Protein AF-A0A553IDG9-F1 (afdb_monomer_lite)

Sequence (175 aa):
MDAVSAYSFASCGWNALQAAALTIGPQAVIGLLTLHGTEAPQAAAVSDLESYLARSLGFSLLALGLVTVVLTGSVPVGSVADVTRDAPSPYAAPVLILTTLFHGVSAFHGWARYTATDRSGYFLEFLGSAVLAAFGTWCVLFGGEKSRISRRTGADKRTSGFPFKNAEADRRKGR

Organism: NCBI:txid2512241

Structure (mmCIF, N/CA/C/O backbone):
data_AF-A0A553IDG9-F1
#
_entry.id   AF-A0A553IDG9-F1
#
loop_
_atom_site.group_PDB
_atom_site.id
_atom_site.type_symbol
_atom_site.label_atom_id
_atom_site.label_alt_id
_atom_site.label_comp_id
_atom_site.label_asym_id
_atom_site.label_entity_id
_atom_site.label_seq_id
_atom_site.pdbx_PDB_ins_code
_atom_site.Cartn_x
_atom_site.Cartn_y
_atom_site.Cartn_z
_atom_site.occupancy
_atom_site.B_iso_or_equiv
_atom_site.auth_seq_id
_atom_site.auth_comp_id
_atom_site.auth_asym_id
_atom_site.auth_atom_id
_atom_site.pdbx_PDB_model_num
ATOM 1 N N . MET A 1 1 ? 0.128 -4.745 -19.674 1.00 63.16 1 MET A N 1
ATOM 2 C CA . MET A 1 1 ? 0.671 -3.865 -18.621 1.00 63.16 1 MET A CA 1
ATOM 3 C C . MET A 1 1 ? 2.049 -4.377 -18.267 1.00 63.16 1 MET A C 1
ATOM 5 O O . MET A 1 1 ? 2.218 -5.591 -18.222 1.00 63.16 1 MET A O 1
ATOM 9 N N . ASP A 1 2 ? 3.029 -3.493 -18.100 1.00 84.31 2 ASP A N 1
ATOM 10 C CA . ASP A 1 2 ? 4.307 -3.893 -17.510 1.00 84.31 2 ASP A CA 1
ATOM 11 C C . ASP A 1 2 ? 4.136 -4.148 -15.999 1.00 84.31 2 ASP A C 1
ATOM 13 O O . ASP A 1 2 ? 3.083 -3.868 -15.417 1.00 84.31 2 ASP A O 1
ATOM 17 N N . ALA A 1 3 ? 5.151 -4.738 -15.365 1.00 88.81 3 ALA A N 1
ATOM 18 C CA . ALA A 1 3 ? 5.088 -5.085 -13.945 1.00 88.81 3 ALA A CA 1
ATOM 19 C C . ALA A 1 3 ? 4.867 -3.849 -13.056 1.00 88.81 3 ALA A C 1
ATOM 21 O O . ALA A 1 3 ? 4.131 -3.920 -12.077 1.00 88.81 3 ALA A O 1
ATOM 22 N N . VAL A 1 4 ? 5.459 -2.711 -13.431 1.00 88.88 4 VAL A N 1
ATOM 23 C CA . VAL A 1 4 ? 5.337 -1.435 -12.713 1.00 88.88 4 VAL A CA 1
ATOM 24 C C . VAL A 1 4 ? 3.899 -0.923 -12.743 1.00 88.88 4 VAL A C 1
ATOM 26 O O . VAL A 1 4 ? 3.360 -0.544 -11.705 1.00 88.88 4 VAL A O 1
ATOM 29 N N . SER A 1 5 ? 3.244 -0.964 -13.901 1.00 90.31 5 SER A N 1
ATOM 30 C CA . SER A 1 5 ? 1.847 -0.569 -14.048 1.00 90.31 5 SER A CA 1
ATOM 31 C C . SER A 1 5 ? 0.915 -1.509 -13.284 1.00 90.31 5 SER A C 1
ATOM 33 O O . SER A 1 5 ? 0.047 -1.043 -12.546 1.00 90.31 5 SER A O 1
ATOM 35 N N . ALA A 1 6 ? 1.142 -2.825 -13.369 1.00 93.56 6 ALA A N 1
ATOM 36 C CA . ALA A 1 6 ? 0.366 -3.807 -12.612 1.00 93.56 6 ALA A CA 1
ATOM 37 C C . ALA A 1 6 ? 0.482 -3.584 -11.095 1.00 93.56 6 ALA A C 1
ATOM 39 O O . ALA A 1 6 ? -0.531 -3.555 -10.398 1.00 93.56 6 ALA A O 1
ATOM 40 N N . TYR A 1 7 ? 1.698 -3.355 -10.591 1.00 94.81 7 TYR A N 1
ATOM 41 C CA . TYR A 1 7 ? 1.933 -2.999 -9.192 1.00 94.81 7 TYR A CA 1
ATOM 42 C C . TYR A 1 7 ? 1.225 -1.695 -8.806 1.00 94.81 7 TYR A C 1
ATOM 44 O O . TYR A 1 7 ? 0.582 -1.625 -7.762 1.00 94.81 7 TYR A O 1
ATOM 52 N N . SER A 1 8 ? 1.289 -0.673 -9.660 1.00 94.75 8 SER A N 1
ATOM 53 C CA . SER A 1 8 ? 0.693 0.640 -9.384 1.00 94.75 8 SER A CA 1
ATOM 54 C C . SER A 1 8 ? -0.825 0.560 -9.244 1.00 94.75 8 SER A C 1
ATOM 56 O O . SER A 1 8 ? -1.387 1.114 -8.299 1.00 94.75 8 SER A O 1
ATOM 58 N N . PHE A 1 9 ? -1.491 -0.177 -10.138 1.00 95.88 9 PHE A N 1
ATOM 59 C CA . PHE A 1 9 ? -2.930 -0.414 -10.045 1.00 95.88 9 PHE A CA 1
ATOM 60 C C . PHE A 1 9 ? -3.302 -1.319 -8.870 1.00 95.88 9 PHE A C 1
ATOM 62 O O . PHE A 1 9 ? -4.307 -1.055 -8.216 1.00 95.88 9 PHE A O 1
ATOM 69 N N . ALA A 1 10 ? -2.498 -2.339 -8.557 1.00 96.81 10 ALA A N 1
ATOM 70 C CA . ALA A 1 10 ? -2.726 -3.184 -7.385 1.00 96.81 10 ALA A CA 1
ATOM 71 C C . ALA A 1 10 ? -2.614 -2.379 -6.076 1.00 96.81 10 ALA A C 1
ATOM 73 O O . ALA A 1 10 ? -3.497 -2.459 -5.225 1.00 96.81 10 ALA A O 1
ATOM 74 N N . SER A 1 11 ? -1.584 -1.537 -5.958 1.00 96.94 11 SER A N 1
ATOM 75 C CA . SER A 1 11 ? -1.385 -0.605 -4.842 1.00 96.94 11 SER A CA 1
ATOM 76 C C . SER A 1 11 ? -2.553 0.380 -4.711 1.00 96.94 11 SER A C 1
ATOM 78 O O . SER A 1 11 ? -3.105 0.560 -3.627 1.00 96.94 11 SER A O 1
ATOM 80 N N . CYS A 1 12 ? -3.003 0.960 -5.829 1.00 97.44 12 CYS A N 1
ATOM 81 C CA . CYS A 1 12 ? -4.181 1.824 -5.849 1.00 97.44 12 CYS A CA 1
ATOM 82 C C . CYS A 1 12 ? -5.455 1.080 -5.434 1.00 97.44 12 CYS A C 1
ATOM 84 O O . CYS A 1 12 ? -6.245 1.623 -4.667 1.00 97.44 12 CYS A O 1
ATOM 86 N N . GLY A 1 13 ? -5.660 -0.145 -5.920 1.00 97.56 13 GLY A N 1
ATOM 87 C CA . GLY A 1 13 ? -6.816 -0.970 -5.575 1.00 97.56 13 GLY A CA 1
ATOM 88 C C . GLY A 1 13 ? -6.859 -1.312 -4.088 1.00 97.56 13 GLY A C 1
ATOM 89 O O . GLY A 1 13 ? -7.911 -1.196 -3.464 1.00 97.56 13 GLY A O 1
ATOM 90 N N . TRP A 1 14 ? -5.712 -1.652 -3.499 1.00 97.56 14 TRP A N 1
ATOM 91 C CA . TRP A 1 14 ? -5.596 -1.910 -2.064 1.00 97.56 14 TRP A CA 1
ATOM 92 C C . TRP A 1 14 ? -5.886 -0.662 -1.225 1.00 97.56 14 TRP A C 1
ATOM 94 O O . TRP A 1 14 ? -6.725 -0.708 -0.326 1.00 97.56 14 TRP A O 1
ATOM 104 N N . ASN A 1 15 ? -5.292 0.482 -1.579 1.00 97.25 15 ASN A N 1
ATOM 105 C CA . ASN A 1 15 ? -5.578 1.752 -0.907 1.00 97.25 15 ASN A CA 1
ATOM 106 C C . ASN A 1 15 ? -7.053 2.161 -1.053 1.00 97.25 15 ASN A C 1
ATOM 108 O O . ASN A 1 15 ? -7.646 2.663 -0.101 1.00 97.25 15 ASN A O 1
ATOM 112 N N . ALA A 1 16 ? -7.664 1.928 -2.218 1.00 97.19 16 ALA A N 1
ATOM 113 C CA . ALA A 1 16 ? -9.075 2.218 -2.462 1.00 97.19 16 ALA A CA 1
ATOM 114 C C . ALA A 1 16 ? -10.008 1.305 -1.652 1.00 97.19 16 ALA A C 1
ATOM 116 O O . ALA A 1 16 ? -11.024 1.776 -1.145 1.00 97.19 16 ALA A O 1
ATOM 117 N N . LEU A 1 17 ? -9.658 0.025 -1.487 1.00 95.31 17 LEU A N 1
ATOM 118 C CA . LEU A 1 17 ? -10.408 -0.910 -0.648 1.00 95.31 17 LEU A CA 1
ATOM 119 C C . LEU A 1 17 ? -10.419 -0.452 0.817 1.00 95.31 17 LEU A C 1
ATOM 121 O O . LEU A 1 17 ? -11.484 -0.371 1.430 1.00 95.31 17 LEU A O 1
ATOM 125 N N . GLN A 1 18 ? -9.251 -0.092 1.356 1.00 94.44 18 GLN A N 1
ATOM 126 C CA . GLN A 1 18 ? -9.145 0.455 2.711 1.00 94.44 18 GLN A CA 1
ATOM 127 C C . GLN A 1 18 ? -9.885 1.791 2.845 1.00 94.44 18 GLN A C 1
ATOM 129 O O . GLN A 1 18 ? -10.622 2.003 3.809 1.00 94.44 18 GLN A O 1
ATOM 134 N N . ALA A 1 19 ? -9.739 2.677 1.856 1.00 95.62 19 ALA A N 1
ATOM 135 C CA . ALA A 1 19 ? -10.430 3.959 1.822 1.00 95.62 19 ALA A CA 1
ATOM 136 C C . ALA A 1 19 ? -11.952 3.790 1.857 1.00 95.62 19 ALA A C 1
ATOM 138 O O . ALA A 1 19 ? -12.622 4.442 2.652 1.00 95.62 19 ALA A O 1
ATOM 139 N N . ALA A 1 20 ? -12.501 2.878 1.051 1.00 94.50 20 ALA A N 1
ATOM 140 C CA . ALA A 1 20 ? -13.931 2.594 1.034 1.00 94.50 20 ALA A CA 1
ATOM 141 C C . ALA A 1 20 ? -14.428 2.122 2.408 1.00 94.50 20 ALA A C 1
ATOM 143 O O . ALA A 1 20 ? -15.436 2.634 2.899 1.00 94.50 20 ALA A O 1
ATOM 144 N N . ALA A 1 21 ? -13.698 1.208 3.058 1.00 91.81 21 ALA A N 1
ATOM 145 C CA . ALA A 1 21 ? -14.040 0.732 4.395 1.00 91.81 21 ALA A CA 1
ATOM 146 C C . ALA A 1 21 ? -14.035 1.873 5.429 1.00 91.81 21 ALA A C 1
ATOM 148 O O . ALA A 1 21 ? -14.999 2.034 6.174 1.00 91.81 21 ALA A O 1
ATOM 149 N N . LEU A 1 22 ? -12.996 2.713 5.433 1.00 91.94 22 LEU A N 1
ATOM 150 C CA . LEU A 1 22 ? -12.849 3.820 6.382 1.00 91.94 22 LEU A CA 1
ATOM 151 C C . LEU A 1 22 ? -13.844 4.969 6.148 1.00 91.94 22 LEU A C 1
ATOM 153 O O . LEU A 1 22 ? -14.286 5.606 7.105 1.00 91.94 22 LEU A O 1
ATOM 157 N N . THR A 1 23 ? -14.210 5.243 4.894 1.00 92.25 23 THR A N 1
ATOM 158 C CA . THR A 1 23 ? -15.113 6.346 4.548 1.00 92.25 23 THR A CA 1
ATOM 159 C C . THR A 1 23 ? -16.585 5.968 4.720 1.00 92.25 23 THR A C 1
ATOM 161 O O . THR A 1 23 ? -17.346 6.744 5.305 1.00 92.25 23 THR A O 1
ATOM 164 N N . ILE A 1 24 ? -16.995 4.797 4.214 1.00 88.69 24 ILE A N 1
ATOM 165 C CA . ILE A 1 24 ? -18.404 4.367 4.194 1.00 88.69 24 ILE A CA 1
ATOM 166 C C . ILE A 1 24 ? -18.813 3.796 5.553 1.00 88.69 24 ILE A C 1
ATOM 168 O O . ILE A 1 24 ? -19.901 4.087 6.047 1.00 88.69 24 ILE A O 1
ATOM 172 N N . GLY A 1 25 ? -17.943 2.995 6.168 1.00 84.56 25 GLY A N 1
ATOM 173 C CA . GLY A 1 25 ? -18.280 2.227 7.358 1.00 84.56 25 GLY A CA 1
ATOM 174 C C . GLY A 1 25 ? -17.096 2.062 8.301 1.00 84.56 25 GLY A C 1
ATOM 175 O O . GLY A 1 25 ? -16.642 0.932 8.471 1.00 84.56 25 GLY A O 1
ATOM 176 N N . PRO A 1 26 ? -16.630 3.127 8.985 1.00 81.75 26 PRO A N 1
ATOM 177 C CA . PRO A 1 26 ? -15.546 3.016 9.970 1.00 81.75 26 PRO A CA 1
ATOM 178 C C . PRO A 1 26 ? -15.859 1.991 11.078 1.00 81.75 26 PRO A C 1
ATOM 180 O O . PRO A 1 26 ? -14.965 1.325 11.595 1.00 81.75 26 PRO A O 1
ATOM 183 N N . GLN A 1 27 ? -17.148 1.782 11.358 1.00 79.31 27 GLN A N 1
ATOM 184 C CA . GLN A 1 27 ? -17.673 0.720 12.221 1.00 79.31 27 GLN A CA 1
ATOM 185 C C . GLN A 1 27 ? -17.259 -0.691 11.779 1.00 79.31 27 GLN A C 1
ATOM 187 O O . GLN A 1 27 ? -16.951 -1.534 12.615 1.00 79.31 27 GLN A O 1
ATOM 192 N N . ALA A 1 28 ? -17.222 -0.960 10.470 1.00 77.81 28 ALA A N 1
ATOM 193 C CA . ALA A 1 28 ? -16.833 -2.263 9.936 1.00 77.81 28 ALA A CA 1
ATOM 194 C C . ALA A 1 28 ? -15.356 -2.566 10.224 1.00 77.81 28 ALA A C 1
ATOM 196 O O . ALA A 1 28 ? -15.012 -3.695 10.569 1.00 77.81 28 ALA A O 1
ATOM 197 N N . VAL A 1 29 ? -14.492 -1.546 10.152 1.00 82.19 29 VAL A N 1
ATOM 198 C CA . VAL A 1 29 ? -13.072 -1.669 10.516 1.00 82.19 29 VAL A CA 1
ATOM 199 C C . VAL A 1 29 ? -12.932 -1.978 12.002 1.00 82.19 29 VAL A C 1
ATOM 201 O O . VAL A 1 29 ? -12.182 -2.872 12.380 1.00 82.19 29 VAL A O 1
ATOM 204 N N . ILE A 1 30 ? -13.698 -1.296 12.852 1.00 78.88 30 ILE A N 1
ATOM 205 C CA . ILE A 1 30 ? -13.685 -1.555 14.294 1.00 78.88 30 ILE A CA 1
ATOM 206 C C . ILE A 1 30 ? -14.195 -2.962 14.599 1.00 78.88 30 ILE A C 1
ATOM 208 O O . ILE A 1 30 ? -13.553 -3.658 15.375 1.00 78.88 30 ILE A O 1
ATOM 212 N N . GLY A 1 31 ? -15.246 -3.427 13.919 1.00 76.31 31 GLY A N 1
ATOM 213 C CA . GLY A 1 31 ? -15.715 -4.811 14.006 1.00 76.31 31 GLY A CA 1
ATOM 214 C C . GLY A 1 31 ? -14.629 -5.836 13.658 1.00 76.31 31 GLY A C 1
ATOM 215 O O . GLY A 1 31 ? -14.422 -6.792 14.397 1.00 76.31 31 GLY A O 1
ATOM 216 N N . LEU A 1 32 ? -13.864 -5.613 12.584 1.00 77.81 32 LEU A N 1
ATOM 217 C CA . LEU A 1 32 ? -12.715 -6.463 12.226 1.00 77.81 32 LEU A CA 1
ATOM 218 C C . LEU A 1 32 ? -11.600 -6.444 13.281 1.00 77.81 32 LEU A C 1
ATOM 220 O O . LEU A 1 32 ? -10.897 -7.438 13.465 1.00 77.81 32 LEU A O 1
ATOM 224 N N . LEU A 1 33 ? -11.431 -5.322 13.979 1.00 80.56 33 LEU A N 1
ATOM 225 C CA . LEU A 1 33 ? -10.438 -5.157 15.041 1.00 80.56 33 LEU A CA 1
ATOM 226 C C . LEU A 1 33 ? -10.925 -5.621 16.419 1.00 80.56 33 LEU A C 1
ATOM 228 O O . LEU A 1 33 ? -10.108 -5.717 17.334 1.00 80.56 33 LEU A O 1
ATOM 232 N N . THR A 1 34 ? -12.217 -5.881 16.602 1.00 76.75 34 THR A N 1
ATOM 233 C CA . THR A 1 34 ? -12.785 -6.431 17.843 1.00 76.75 34 THR A CA 1
ATOM 234 C C . THR A 1 34 ? -13.150 -7.904 17.718 1.00 76.75 34 THR A C 1
ATOM 236 O O . THR A 1 34 ? -13.323 -8.560 18.740 1.00 76.75 34 THR A O 1
ATOM 239 N N . LEU A 1 35 ? -13.194 -8.441 16.495 1.00 69.69 35 LEU A N 1
ATOM 240 C CA . LEU A 1 35 ? -13.333 -9.869 16.226 1.00 69.69 35 LEU A CA 1
ATOM 241 C C . LEU A 1 35 ? -12.159 -10.654 16.834 1.00 69.69 35 LEU A C 1
ATOM 243 O O . LEU A 1 35 ? -11.051 -10.681 16.287 1.00 69.69 35 LEU A O 1
ATOM 247 N N . HIS A 1 36 ? -12.437 -11.303 17.964 1.00 63.06 36 HIS A N 1
ATOM 248 C CA . HIS A 1 36 ? -11.553 -12.221 18.672 1.00 63.06 36 HIS A CA 1
ATOM 249 C C . HIS A 1 36 ? -12.383 -13.411 19.186 1.00 63.06 36 HIS A C 1
ATOM 251 O O . HIS A 1 36 ? -13.273 -13.240 20.016 1.00 63.06 36 HIS A O 1
ATOM 257 N N . GLY A 1 37 ? -12.116 -14.621 18.683 1.00 63.66 37 GLY A N 1
ATOM 258 C CA . GLY A 1 37 ? -12.851 -15.831 19.078 1.00 63.66 37 GLY A CA 1
ATOM 259 C C . GLY A 1 37 ? -14.324 -15.877 18.630 1.00 63.66 37 GLY A C 1
ATOM 260 O O . GLY A 1 37 ? -14.694 -15.307 17.605 1.00 63.66 37 GLY A O 1
ATOM 261 N N . THR A 1 38 ? -15.156 -16.617 19.374 1.00 53.03 38 THR A N 1
ATOM 262 C CA . THR A 1 38 ? -16.598 -16.832 19.119 1.00 53.03 38 THR A CA 1
ATOM 263 C C . THR A 1 38 ? -17.513 -15.818 19.811 1.00 53.03 38 THR A C 1
ATOM 265 O O . THR A 1 38 ? -18.736 -15.955 19.735 1.00 53.03 38 THR A O 1
ATOM 268 N N . GLU A 1 39 ? -16.964 -14.811 20.492 1.00 55.59 39 GLU A N 1
ATOM 269 C CA . GLU A 1 39 ? -17.783 -13.816 21.181 1.00 55.59 39 GLU A CA 1
ATOM 270 C C . GLU A 1 39 ? -18.271 -12.737 20.209 1.00 55.59 39 GLU A C 1
ATOM 272 O O . GLU A 1 39 ? -17.524 -12.225 19.370 1.00 55.59 39 GLU A O 1
ATOM 277 N N . ALA A 1 40 ? -19.567 -12.428 20.291 1.00 54.31 40 ALA A N 1
ATOM 278 C CA . ALA A 1 40 ? -20.189 -11.418 19.451 1.00 54.31 40 ALA A CA 1
ATOM 279 C C . ALA A 1 40 ? -19.522 -10.053 19.703 1.00 54.31 40 ALA A C 1
ATOM 281 O O . ALA A 1 40 ? -19.292 -9.703 20.861 1.00 54.31 40 ALA A O 1
ATOM 282 N N . PRO A 1 41 ? -19.241 -9.251 18.660 1.00 55.69 41 PRO A N 1
ATOM 283 C CA . PRO A 1 41 ? -18.613 -7.956 18.857 1.00 55.69 41 PRO A CA 1
ATOM 284 C C . PRO A 1 41 ? -19.543 -7.072 19.693 1.00 55.69 41 PRO A C 1
ATOM 286 O O . PRO A 1 41 ? -20.637 -6.724 19.240 1.00 55.69 41 PRO A O 1
ATOM 289 N N . GLN A 1 42 ? -19.116 -6.651 20.887 1.00 54.97 42 GLN A N 1
ATOM 290 C CA . GLN A 1 42 ? -19.696 -5.456 21.491 1.00 54.97 42 GLN A CA 1
ATOM 291 C C . GLN A 1 42 ? -19.434 -4.321 20.498 1.00 54.97 42 GLN A C 1
ATOM 293 O O . GLN A 1 42 ? -18.281 -3.946 20.275 1.00 54.97 42 GLN A O 1
ATOM 298 N N . ALA A 1 43 ? -20.488 -3.821 19.849 1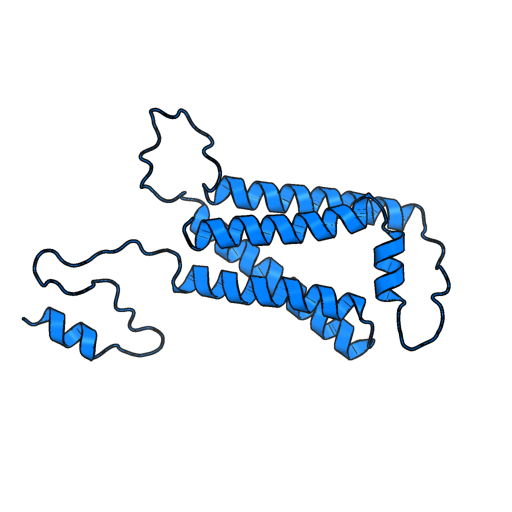.00 56.22 43 ALA A N 1
ATOM 299 C CA . ALA A 1 43 ? -20.398 -2.665 18.973 1.00 56.22 43 ALA A CA 1
ATOM 300 C C . ALA A 1 43 ? -19.929 -1.474 19.818 1.00 56.22 43 ALA A C 1
ATOM 302 O O . ALA A 1 43 ? -20.721 -0.831 20.506 1.00 56.22 43 ALA A O 1
ATOM 303 N N . ALA A 1 44 ? -18.618 -1.238 19.836 1.00 63.66 44 ALA A N 1
ATOM 304 C CA . ALA A 1 44 ? -18.042 -0.091 20.506 1.00 63.66 44 ALA A CA 1
ATOM 305 C C . ALA A 1 44 ? -18.620 1.160 19.841 1.00 63.66 44 ALA A C 1
ATOM 307 O O . ALA A 1 44 ? -18.565 1.302 18.618 1.00 63.66 44 ALA A O 1
ATOM 308 N N . ALA A 1 45 ? -19.223 2.041 20.638 1.00 69.38 45 ALA A N 1
ATOM 309 C CA . ALA A 1 45 ? -19.707 3.314 20.133 1.00 69.38 45 ALA A CA 1
ATOM 310 C C . ALA A 1 45 ? -18.516 4.089 19.556 1.00 69.38 45 ALA A C 1
ATOM 312 O O . ALA A 1 45 ? -17.539 4.335 20.259 1.00 69.38 45 ALA A O 1
ATOM 313 N N . VAL A 1 46 ? -18.597 4.440 18.273 1.00 76.62 46 VAL A N 1
ATOM 314 C CA . VAL A 1 46 ? -17.544 5.200 17.591 1.00 76.62 46 VAL A CA 1
ATOM 315 C C . VAL A 1 46 ? -17.797 6.662 17.845 1.00 76.62 46 VAL A C 1
ATOM 317 O O . VAL A 1 46 ? -18.865 7.180 17.521 1.00 76.62 46 VAL A O 1
ATOM 320 N N . SER A 1 47 ? -16.808 7.317 18.430 1.00 85.94 47 SER A N 1
ATOM 321 C CA . SER A 1 47 ? -16.844 8.749 18.667 1.00 85.94 47 SER A CA 1
ATOM 322 C C . SER A 1 47 ? -16.848 9.531 17.349 1.00 85.94 47 SER A C 1
ATOM 324 O O . SER A 1 47 ? -16.352 9.078 16.309 1.00 85.94 47 SER A O 1
ATOM 326 N N . ASP A 1 48 ? -17.361 10.761 17.393 1.00 88.88 48 ASP A N 1
ATOM 327 C CA . ASP A 1 48 ? -17.326 11.667 16.240 1.00 88.88 48 ASP A CA 1
ATOM 328 C C . ASP A 1 48 ? -15.889 11.927 15.764 1.00 88.88 48 ASP A C 1
ATOM 330 O O . ASP A 1 48 ? -15.634 12.025 14.561 1.00 88.88 48 ASP A O 1
ATOM 334 N N . LEU A 1 49 ? -14.933 11.960 16.701 1.00 89.94 49 LEU A N 1
ATOM 335 C CA . LEU A 1 49 ? -13.510 12.115 16.411 1.00 89.94 49 LEU A CA 1
ATOM 336 C C . LEU A 1 49 ? -12.957 10.933 15.603 1.00 89.94 49 LEU A C 1
ATOM 338 O O . LEU A 1 49 ? -12.294 11.145 14.588 1.00 89.94 49 LEU A O 1
ATOM 342 N N . GLU A 1 50 ? -13.239 9.697 16.016 1.00 87.31 50 GLU A N 1
ATOM 343 C CA . GLU A 1 50 ? -12.800 8.492 15.298 1.00 87.31 50 GLU A CA 1
ATOM 344 C C . GLU A 1 50 ? -13.408 8.430 13.897 1.00 87.31 50 GLU A C 1
ATOM 346 O O . GLU A 1 50 ? -12.705 8.145 12.928 1.00 87.31 50 GLU A O 1
ATOM 351 N N . SER A 1 51 ? -14.693 8.772 13.767 1.00 89.62 51 SER A N 1
ATOM 352 C CA . SER A 1 51 ? -15.370 8.834 12.468 1.00 89.62 51 SER A CA 1
ATOM 353 C C . SER A 1 51 ? -14.757 9.891 11.547 1.00 89.62 51 SER A C 1
ATOM 355 O O . SER A 1 51 ? -14.588 9.652 10.349 1.00 89.62 51 SER A O 1
ATOM 357 N N . TYR A 1 52 ? -14.415 11.064 12.086 1.00 91.88 52 TYR A N 1
ATOM 358 C CA . TYR A 1 52 ? -13.752 12.127 11.335 1.00 91.88 52 TYR A CA 1
ATOM 359 C C . TYR A 1 52 ? -12.356 11.700 10.861 1.00 91.88 52 TYR A C 1
ATOM 361 O O . TYR A 1 52 ? -12.048 11.808 9.670 1.00 91.88 52 TYR A O 1
ATOM 369 N N . LEU A 1 53 ? -11.531 11.163 11.766 1.00 93.62 53 LEU A N 1
ATOM 370 C CA . LEU A 1 53 ? -10.174 10.716 11.448 1.00 93.62 53 LEU A CA 1
ATOM 371 C C . LEU A 1 53 ? -10.172 9.555 10.449 1.00 93.62 53 LEU A C 1
ATOM 373 O O . LEU A 1 53 ? -9.389 9.583 9.501 1.00 93.62 53 LEU A O 1
ATOM 377 N N . ALA A 1 54 ? -11.074 8.580 10.603 1.00 92.50 54 ALA A N 1
ATOM 378 C CA . ALA A 1 54 ? -11.201 7.462 9.673 1.00 92.50 54 ALA A CA 1
ATOM 379 C C . ALA A 1 54 ? -11.541 7.944 8.257 1.00 92.50 54 ALA A C 1
ATOM 381 O O . ALA A 1 54 ? -10.858 7.583 7.301 1.00 92.50 54 ALA A O 1
ATOM 382 N N . ARG A 1 55 ? -12.534 8.829 8.108 1.00 93.94 55 ARG A N 1
ATOM 383 C CA . ARG A 1 55 ? -12.909 9.374 6.792 1.00 93.94 55 ARG A CA 1
ATOM 384 C C . ARG A 1 55 ? -11.779 10.180 6.159 1.00 93.94 55 ARG A C 1
ATOM 386 O O . ARG A 1 55 ? -11.507 10.002 4.975 1.00 93.94 55 ARG A O 1
ATOM 393 N N . SER A 1 56 ? -11.108 11.025 6.944 1.00 95.75 56 SER A N 1
ATOM 394 C CA . SER A 1 56 ? -9.963 11.818 6.480 1.00 95.75 56 SER A CA 1
ATOM 395 C C . SER A 1 56 ? -8.808 10.928 6.004 1.00 95.75 56 SER A C 1
ATOM 397 O O . SER A 1 56 ? -8.239 11.146 4.929 1.00 95.75 56 SER A O 1
ATOM 399 N N . LEU A 1 57 ? -8.516 9.857 6.749 1.00 95.06 57 LEU A N 1
ATOM 400 C CA . LEU A 1 57 ? -7.538 8.850 6.346 1.00 95.06 57 LEU A CA 1
ATOM 401 C C . LEU A 1 57 ? -7.970 8.124 5.066 1.00 95.06 57 LEU A C 1
ATOM 403 O O . LEU A 1 57 ? -7.151 7.957 4.165 1.00 95.06 57 LEU A O 1
ATOM 407 N N . GLY A 1 58 ? -9.248 7.759 4.939 1.00 95.81 58 GLY A N 1
ATOM 408 C CA . GLY A 1 58 ? -9.781 7.140 3.726 1.00 95.81 58 GLY A CA 1
ATOM 409 C C . GLY A 1 58 ? -9.596 8.022 2.487 1.00 95.81 58 GLY A C 1
ATOM 410 O O . GLY A 1 58 ? -9.070 7.563 1.473 1.00 95.81 58 GLY A O 1
ATOM 411 N N . PHE A 1 59 ? -9.916 9.316 2.577 1.00 96.81 59 PHE A N 1
ATOM 412 C CA . PHE A 1 59 ? -9.666 10.260 1.481 1.00 96.81 59 PHE A CA 1
ATOM 413 C C . PHE A 1 59 ? -8.176 10.385 1.140 1.00 96.81 59 PHE A C 1
ATOM 415 O O . PHE A 1 59 ? -7.811 10.427 -0.036 1.00 96.81 59 PHE A O 1
ATOM 422 N N . SER A 1 60 ? -7.316 10.388 2.159 1.00 97.44 60 SER A N 1
ATOM 423 C CA . SER A 1 60 ? -5.861 10.455 1.985 1.00 97.44 60 SER A CA 1
ATOM 424 C C . SER A 1 60 ? -5.311 9.217 1.266 1.00 97.44 60 SER A C 1
ATOM 426 O O . SER A 1 60 ? -4.502 9.346 0.349 1.00 97.44 60 SER A O 1
ATOM 428 N N . LEU A 1 61 ? -5.784 8.019 1.629 1.00 96.88 61 LEU A N 1
ATOM 429 C CA . LEU A 1 61 ? -5.403 6.757 0.985 1.00 96.88 61 LEU A CA 1
ATOM 430 C C . LEU A 1 61 ? -5.852 6.704 -0.477 1.00 96.88 61 LEU A C 1
ATOM 432 O O . LEU A 1 61 ? -5.072 6.308 -1.347 1.00 96.88 61 LEU A O 1
ATOM 436 N N . LEU A 1 62 ? -7.077 7.153 -0.765 1.00 96.56 62 LEU A N 1
ATOM 437 C CA . LEU A 1 62 ? -7.580 7.231 -2.134 1.00 96.56 62 LEU A CA 1
ATOM 438 C C . LEU A 1 62 ? -6.722 8.177 -2.984 1.00 96.56 62 LEU A C 1
ATOM 440 O O . LEU A 1 62 ? -6.297 7.811 -4.081 1.00 96.56 62 LEU A O 1
ATOM 444 N N . ALA A 1 63 ? -6.406 9.363 -2.457 1.00 97.00 63 ALA A N 1
ATOM 445 C CA . ALA A 1 63 ? -5.524 10.312 -3.126 1.00 97.00 63 ALA A CA 1
ATOM 446 C C . ALA A 1 63 ? -4.127 9.714 -3.370 1.00 97.00 63 ALA A C 1
ATOM 448 O O . ALA A 1 63 ? -3.606 9.812 -4.480 1.00 97.00 63 ALA A O 1
ATOM 449 N N . LEU A 1 64 ? -3.544 9.031 -2.380 1.00 96.25 64 LEU A N 1
ATOM 450 C CA . LEU A 1 64 ? -2.233 8.388 -2.501 1.00 96.25 64 LEU A CA 1
ATOM 451 C C . LEU A 1 64 ? -2.219 7.284 -3.574 1.00 96.25 64 LEU A C 1
ATOM 453 O O . LEU A 1 64 ? -1.267 7.184 -4.353 1.00 96.25 64 LEU A O 1
ATOM 457 N N . GLY A 1 65 ? -3.281 6.475 -3.650 1.00 95.12 65 GLY A N 1
ATOM 458 C CA . GLY A 1 65 ? -3.452 5.463 -4.696 1.00 95.12 65 GLY A CA 1
ATOM 459 C C . GLY A 1 65 ? -3.491 6.075 -6.098 1.00 95.12 65 GLY A C 1
ATOM 460 O O . GLY A 1 65 ? -2.750 5.647 -6.985 1.00 95.12 65 GLY A O 1
ATOM 461 N N . LEU A 1 66 ? -4.280 7.137 -6.282 1.00 95.06 66 LEU A N 1
ATOM 462 C CA . LEU A 1 66 ? -4.378 7.849 -7.560 1.00 95.06 66 LEU A CA 1
ATOM 463 C C . LEU A 1 66 ? -3.050 8.507 -7.956 1.00 95.06 66 LEU A C 1
ATOM 465 O O . LEU A 1 66 ? -2.604 8.358 -9.094 1.00 95.06 66 LEU A O 1
ATOM 469 N N . VAL A 1 67 ? -2.376 9.174 -7.015 1.00 94.25 67 VAL A N 1
ATOM 470 C CA . VAL A 1 67 ? -1.050 9.776 -7.236 1.00 94.25 67 VAL A CA 1
ATOM 471 C C . VAL A 1 67 ? -0.030 8.718 -7.660 1.00 94.25 67 VAL A C 1
ATOM 473 O O . VAL A 1 67 ? 0.758 8.962 -8.571 1.00 94.25 67 VAL A O 1
ATOM 476 N N . THR A 1 68 ? -0.078 7.519 -7.071 1.00 94.00 68 THR A N 1
ATOM 477 C CA . THR A 1 68 ? 0.801 6.402 -7.453 1.00 94.00 68 THR A CA 1
ATOM 478 C C . THR A 1 68 ? 0.614 6.014 -8.920 1.00 94.00 68 THR A C 1
ATOM 480 O O . THR A 1 68 ? 1.587 5.882 -9.664 1.00 94.00 68 THR A O 1
ATOM 483 N N . VAL A 1 69 ? -0.633 5.871 -9.370 1.00 93.12 69 VAL A N 1
ATOM 484 C CA . VAL A 1 69 ? -0.957 5.513 -10.762 1.00 93.12 69 VAL A CA 1
ATOM 485 C C . VAL A 1 69 ? -0.532 6.615 -11.740 1.00 93.12 69 VAL A C 1
ATOM 487 O O . VAL A 1 69 ? 0.023 6.323 -12.800 1.00 93.12 69 VAL A O 1
ATOM 490 N N . VAL A 1 70 ? -0.749 7.881 -11.380 1.00 91.44 70 VAL A N 1
ATOM 491 C CA . VAL A 1 70 ? -0.386 9.033 -12.219 1.00 91.44 70 VAL A CA 1
ATOM 492 C C . VAL A 1 70 ? 1.130 9.158 -12.357 1.00 91.44 70 VAL A C 1
ATOM 494 O O . VAL A 1 70 ? 1.652 9.196 -13.470 1.00 91.44 70 VAL A O 1
ATOM 497 N N . LEU A 1 71 ? 1.862 9.181 -11.242 1.00 89.88 71 LEU A N 1
ATOM 498 C CA . LEU A 1 71 ? 3.304 9.434 -11.259 1.00 89.88 71 LEU A CA 1
ATOM 499 C C . LEU A 1 71 ? 4.111 8.275 -11.850 1.00 89.88 71 LEU A C 1
ATOM 501 O O . LEU A 1 71 ? 5.176 8.493 -12.425 1.00 89.88 71 LEU A O 1
ATOM 505 N N . THR A 1 72 ? 3.603 7.046 -11.783 1.00 87.06 72 THR A N 1
ATOM 506 C CA . THR A 1 72 ? 4.235 5.904 -12.465 1.00 87.06 72 THR A CA 1
ATOM 507 C C . THR A 1 72 ? 4.076 5.956 -13.984 1.00 87.06 72 THR A C 1
ATOM 509 O O . THR A 1 72 ? 4.750 5.209 -14.688 1.00 87.06 72 THR A O 1
ATOM 512 N N . GLY A 1 73 ? 3.255 6.873 -14.507 1.00 82.56 73 GLY A N 1
ATOM 513 C CA . GLY A 1 73 ? 2.964 6.989 -15.934 1.00 82.56 73 GLY A CA 1
ATOM 514 C C . GLY A 1 73 ? 1.965 5.942 -16.428 1.00 82.56 73 GLY A C 1
ATOM 515 O O . GLY A 1 73 ? 1.834 5.750 -17.633 1.00 82.56 73 GLY A O 1
ATOM 516 N N . SER A 1 74 ? 1.254 5.268 -15.513 1.00 82.25 74 SER A N 1
ATOM 517 C CA . SER A 1 74 ? 0.235 4.266 -15.858 1.00 82.25 74 SER A CA 1
ATOM 518 C C . SER A 1 74 ? -1.015 4.896 -16.488 1.00 82.25 74 SER A C 1
ATOM 520 O O . SER A 1 74 ? -1.767 4.211 -17.180 1.00 82.25 74 SER A O 1
ATOM 522 N N . VAL A 1 75 ? -1.225 6.199 -16.272 1.00 80.75 75 VAL A N 1
ATOM 523 C CA . VAL A 1 75 ? -2.249 7.012 -16.940 1.00 80.75 75 VAL A CA 1
ATOM 524 C C . VAL A 1 75 ? -1.551 8.080 -17.791 1.00 80.75 75 VAL A C 1
ATOM 526 O O . VAL A 1 75 ? -0.701 8.803 -17.269 1.00 80.75 75 VAL A O 1
ATOM 529 N N . PRO A 1 76 ? -1.880 8.210 -19.089 1.00 69.75 76 PRO A N 1
ATOM 530 C CA . PRO A 1 76 ? -1.282 9.224 -19.950 1.00 69.75 76 PRO A CA 1
ATOM 531 C C . PRO A 1 76 ? -1.821 10.615 -19.587 1.00 69.75 76 PRO A C 1
ATOM 533 O O . PRO A 1 76 ? -2.992 10.908 -19.811 1.00 69.75 76 PRO A O 1
ATOM 536 N N . VAL A 1 77 ? -0.965 11.479 -19.035 1.00 66.50 77 VAL A N 1
ATOM 537 C CA . VAL A 1 77 ? -1.332 12.838 -18.572 1.00 66.50 77 VAL A CA 1
ATOM 538 C C . VAL A 1 77 ? -0.956 13.948 -19.574 1.00 66.50 77 VAL A C 1
ATOM 540 O O . VAL A 1 77 ? -0.917 15.120 -19.216 1.00 66.50 77 VAL A O 1
ATOM 543 N N . GLY A 1 78 ? -0.669 13.604 -20.834 1.00 64.88 78 GLY A N 1
ATOM 544 C CA . GLY A 1 78 ? -0.222 14.546 -21.872 1.00 64.88 78 GLY A CA 1
ATOM 545 C C . GLY A 1 78 ? -0.939 14.376 -23.214 1.00 64.88 78 GLY A C 1
ATOM 546 O O . GLY A 1 78 ? -1.702 13.430 -23.411 1.00 64.88 78 GLY A O 1
ATOM 547 N N . SER A 1 79 ? -0.676 15.296 -24.151 1.00 57.69 79 SER A N 1
ATOM 548 C CA . SER A 1 79 ? -1.167 15.210 -25.533 1.00 57.69 79 SER A CA 1
ATOM 549 C C . SER A 1 79 ? -0.719 13.897 -26.176 1.00 57.69 79 SER A C 1
ATOM 551 O O . SER A 1 79 ? 0.463 13.558 -26.146 1.00 57.69 79 SER A O 1
ATOM 553 N N . VAL A 1 80 ? -1.651 13.178 -26.812 1.00 57.97 80 VAL A N 1
ATOM 554 C CA . VAL A 1 80 ? -1.411 11.896 -27.505 1.00 57.97 80 VAL A CA 1
ATOM 555 C C . VAL A 1 80 ? -0.296 12.002 -28.566 1.00 57.97 80 VAL A C 1
ATOM 557 O O . VAL A 1 80 ? 0.280 10.982 -28.942 1.00 57.97 80 VAL A O 1
ATOM 560 N N . ALA A 1 81 ? 0.024 13.222 -29.017 1.00 55.62 81 ALA A N 1
ATOM 561 C CA . ALA A 1 81 ? 1.050 13.521 -30.013 1.00 55.62 81 ALA A CA 1
ATOM 562 C C . ALA A 1 81 ? 2.490 13.626 -29.458 1.00 55.62 81 ALA A C 1
ATOM 564 O O . ALA A 1 81 ? 3.423 13.360 -30.208 1.00 55.62 81 ALA A O 1
ATOM 565 N N . ASP A 1 82 ? 2.682 13.950 -28.171 1.00 54.22 82 ASP A N 1
ATOM 566 C CA . ASP A 1 82 ? 4.016 14.160 -27.561 1.00 54.22 82 ASP A CA 1
ATOM 567 C C . ASP A 1 82 ? 4.525 12.956 -26.757 1.00 54.22 82 ASP A C 1
ATOM 569 O O . ASP A 1 82 ? 5.673 12.918 -26.303 1.00 54.22 82 ASP A O 1
ATOM 573 N N . VAL A 1 83 ? 3.688 11.932 -26.574 1.00 55.19 83 VAL A N 1
ATOM 574 C CA . VAL A 1 83 ? 4.105 10.726 -25.863 1.00 55.19 83 VAL A CA 1
ATOM 575 C C . VAL A 1 83 ? 4.969 9.895 -26.805 1.00 55.19 83 VAL A C 1
ATOM 577 O O . VAL A 1 83 ? 4.472 9.089 -27.594 1.00 55.19 83 VAL A O 1
ATOM 580 N N . THR A 1 84 ? 6.289 10.016 -26.673 1.00 53.72 84 THR A N 1
ATOM 581 C CA . THR A 1 84 ? 7.165 8.878 -26.962 1.00 53.72 84 THR A CA 1
ATOM 582 C C . THR A 1 84 ? 6.714 7.746 -26.035 1.00 53.72 84 THR A C 1
ATOM 584 O O . THR A 1 84 ? 7.149 7.644 -24.894 1.00 53.72 84 THR A O 1
ATOM 587 N N . ARG A 1 85 ? 5.770 6.911 -26.504 1.00 54.59 85 ARG A N 1
ATOM 588 C CA . ARG A 1 85 ? 5.086 5.839 -25.739 1.00 54.59 85 ARG A CA 1
ATOM 589 C C . ARG A 1 85 ? 6.038 4.833 -25.085 1.00 54.59 85 ARG A C 1
ATOM 591 O O . ARG A 1 85 ? 5.603 3.965 -24.338 1.00 54.59 85 ARG A O 1
ATOM 598 N N . ASP A 1 86 ? 7.329 4.949 -25.369 1.00 56.72 86 ASP A N 1
ATOM 599 C CA . ASP A 1 86 ? 8.371 4.060 -24.906 1.00 56.72 86 ASP A CA 1
ATOM 600 C C . ASP A 1 86 ? 9.252 4.593 -23.772 1.00 56.72 86 ASP A C 1
ATOM 602 O O . ASP A 1 86 ? 9.994 3.779 -23.207 1.00 56.72 86 ASP A O 1
ATOM 606 N N . ALA A 1 87 ? 9.177 5.882 -23.416 1.00 62.72 87 ALA A N 1
ATOM 607 C CA . ALA A 1 87 ? 9.977 6.455 -22.334 1.00 62.72 87 ALA A CA 1
ATOM 608 C C . ALA A 1 87 ? 9.297 6.246 -20.961 1.00 62.72 87 ALA A C 1
ATOM 610 O O . ALA A 1 87 ? 8.152 6.665 -20.783 1.00 62.72 87 ALA A O 1
ATOM 611 N N . PRO A 1 88 ? 9.962 5.600 -19.982 1.00 68.12 88 PRO A N 1
ATOM 612 C CA . PRO A 1 88 ? 9.408 5.431 -18.640 1.00 68.12 88 PRO A CA 1
ATOM 613 C C . PRO A 1 88 ? 9.268 6.783 -17.926 1.00 68.12 88 PRO A C 1
ATOM 615 O O . PRO A 1 88 ? 10.115 7.663 -18.091 1.00 68.12 88 PRO A O 1
ATOM 618 N N . SER A 1 89 ? 8.219 6.937 -17.107 1.00 81.44 89 SER A N 1
ATOM 619 C CA . SER A 1 89 ? 8.026 8.146 -16.294 1.00 81.44 89 SER A CA 1
ATOM 620 C C . SER A 1 89 ? 9.253 8.393 -15.402 1.00 81.44 89 SER A C 1
ATOM 622 O O . SER A 1 89 ? 9.689 7.464 -14.711 1.00 81.44 89 SER A O 1
ATOM 624 N N . PRO A 1 90 ? 9.785 9.631 -15.334 1.00 83.56 90 PRO A N 1
ATOM 625 C CA . PRO A 1 90 ? 10.916 9.955 -14.461 1.00 83.56 90 PRO A CA 1
ATOM 626 C C . PRO A 1 90 ? 10.587 9.759 -12.973 1.00 83.56 90 PRO A C 1
ATOM 628 O O . PRO A 1 90 ? 11.490 9.587 -12.157 1.00 83.56 90 PRO A O 1
ATOM 631 N N . TYR A 1 91 ? 9.300 9.735 -12.616 1.00 87.56 91 TYR A N 1
ATOM 632 C CA . TYR A 1 91 ? 8.836 9.531 -11.245 1.00 87.56 91 TYR A CA 1
ATOM 633 C C . TYR A 1 91 ? 8.512 8.069 -10.917 1.00 87.56 91 TYR A C 1
ATOM 635 O O . TYR A 1 91 ? 8.232 7.764 -9.759 1.00 87.56 91 TYR A O 1
ATOM 643 N N . ALA A 1 92 ? 8.586 7.144 -11.883 1.00 87.94 92 ALA A N 1
ATOM 644 C CA . ALA A 1 92 ? 8.224 5.747 -11.650 1.00 87.94 92 ALA A CA 1
ATOM 645 C C . ALA A 1 92 ? 9.102 5.092 -10.574 1.00 87.94 92 ALA A C 1
ATOM 647 O O . ALA A 1 92 ? 8.582 4.528 -9.618 1.00 87.94 92 ALA A O 1
ATOM 648 N N . ALA A 1 93 ? 10.427 5.217 -10.685 1.00 88.19 93 ALA A N 1
ATOM 649 C CA . ALA A 1 93 ? 11.362 4.638 -9.720 1.00 88.19 93 ALA A CA 1
ATOM 650 C C . ALA A 1 93 ? 11.184 5.172 -8.280 1.00 88.19 93 ALA A C 1
ATOM 652 O O . ALA A 1 93 ? 11.008 4.353 -7.375 1.00 88.19 93 ALA A O 1
ATOM 653 N N . PRO A 1 94 ? 11.182 6.497 -8.017 1.00 91.69 94 PRO A N 1
ATOM 654 C CA . PRO A 1 94 ? 11.009 6.994 -6.652 1.00 91.69 94 PRO A CA 1
ATOM 655 C C . PRO A 1 94 ? 9.635 6.645 -6.068 1.00 91.69 94 PRO A C 1
ATOM 657 O O . PRO A 1 94 ? 9.549 6.281 -4.897 1.00 91.69 94 PRO A O 1
ATOM 660 N N . VAL A 1 95 ? 8.564 6.683 -6.867 1.00 93.81 95 VAL A N 1
ATOM 661 C CA . VAL A 1 95 ? 7.217 6.325 -6.395 1.00 93.81 95 VAL A CA 1
ATOM 662 C C . VAL A 1 95 ? 7.105 4.838 -6.083 1.00 93.81 95 VAL A C 1
ATOM 664 O O . VAL A 1 95 ? 6.515 4.478 -5.065 1.00 93.81 95 VA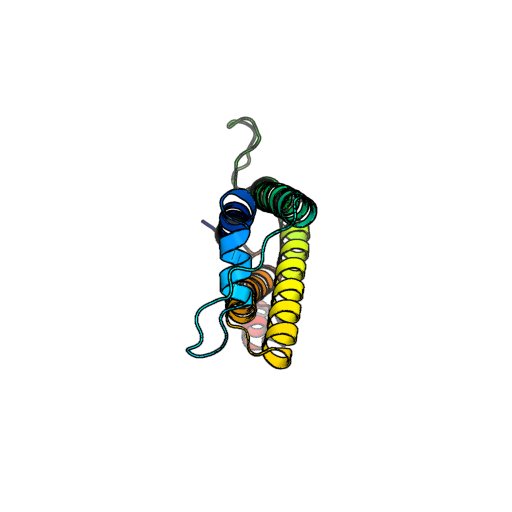L A O 1
ATOM 667 N N . LEU A 1 96 ? 7.713 3.970 -6.895 1.00 93.19 96 LEU A N 1
ATOM 668 C CA . LEU A 1 96 ? 7.808 2.541 -6.596 1.00 93.19 96 LEU A CA 1
ATOM 669 C C . LEU A 1 96 ? 8.488 2.302 -5.249 1.00 93.19 96 LEU A C 1
ATOM 671 O O . LEU A 1 96 ? 7.944 1.575 -4.424 1.00 93.19 96 LEU A O 1
ATOM 675 N N . ILE A 1 97 ? 9.631 2.944 -4.992 1.00 95.06 97 ILE A N 1
ATOM 676 C CA . ILE A 1 97 ? 10.360 2.792 -3.725 1.00 95.06 97 ILE A CA 1
ATOM 677 C C . ILE A 1 97 ? 9.508 3.275 -2.547 1.00 95.06 97 ILE A C 1
ATOM 679 O O . ILE A 1 97 ? 9.332 2.539 -1.579 1.00 95.06 97 ILE A O 1
ATOM 683 N N . LEU A 1 98 ? 8.940 4.482 -2.632 1.00 97.00 98 LEU A N 1
ATOM 684 C CA . LEU A 1 98 ? 8.144 5.063 -1.547 1.00 97.00 98 LEU A CA 1
ATOM 685 C C . LEU A 1 98 ? 6.905 4.226 -1.225 1.00 97.00 98 LEU A C 1
ATOM 687 O O . LEU A 1 98 ? 6.617 3.970 -0.060 1.00 97.00 98 LEU A O 1
ATOM 691 N N . THR A 1 99 ? 6.191 3.764 -2.248 1.00 96.69 99 THR A N 1
ATOM 692 C CA . THR A 1 99 ? 5.000 2.928 -2.049 1.00 96.69 99 THR A CA 1
ATOM 693 C C . THR A 1 99 ? 5.358 1.525 -1.566 1.00 96.69 99 THR A C 1
ATOM 695 O O . THR A 1 99 ? 4.638 0.970 -0.744 1.00 96.69 99 THR A O 1
ATOM 698 N N . THR A 1 100 ? 6.498 0.974 -1.996 1.00 97.50 100 THR A N 1
ATOM 699 C CA . THR A 1 100 ? 7.004 -0.309 -1.483 1.00 97.50 100 THR A CA 1
ATOM 700 C C . THR A 1 100 ? 7.325 -0.197 0.005 1.00 97.50 100 THR A C 1
ATOM 702 O O . THR A 1 100 ? 6.944 -1.067 0.785 1.00 97.50 100 THR A O 1
ATOM 705 N N . LEU A 1 101 ? 7.979 0.895 0.417 1.00 98.12 101 LEU A N 1
ATOM 706 C CA . LEU A 1 101 ? 8.264 1.176 1.824 1.00 98.12 101 LEU A CA 1
ATOM 707 C C . LEU A 1 101 ? 6.985 1.387 2.633 1.00 98.12 101 LEU A C 1
ATOM 709 O O . LEU A 1 101 ? 6.877 0.845 3.727 1.00 98.12 101 LEU A O 1
ATOM 713 N N . PHE A 1 102 ? 6.013 2.126 2.091 1.00 97.75 102 PHE A N 1
ATOM 714 C CA . PHE A 1 102 ? 4.702 2.302 2.714 1.00 97.75 102 PHE A CA 1
ATOM 715 C C . PHE A 1 102 ? 4.045 0.947 3.007 1.00 97.75 102 PHE A C 1
ATOM 717 O O . PHE A 1 102 ? 3.744 0.658 4.162 1.00 97.75 102 PHE A O 1
ATOM 724 N N . HIS A 1 103 ? 3.924 0.079 1.999 1.00 98.25 103 HIS A N 1
ATOM 725 C CA . HIS A 1 103 ? 3.358 -1.263 2.172 1.00 98.25 103 HIS A CA 1
ATOM 726 C C . HIS A 1 103 ? 4.188 -2.127 3.126 1.00 98.25 103 HIS A C 1
ATOM 728 O O . HIS A 1 103 ? 3.628 -2.860 3.936 1.00 98.25 103 HIS A O 1
ATOM 734 N N . GLY A 1 104 ? 5.518 -2.009 3.099 1.00 98.31 104 GLY A N 1
ATOM 735 C CA . GLY A 1 104 ? 6.407 -2.721 4.020 1.00 98.31 104 GLY A CA 1
ATOM 736 C C . GLY A 1 104 ? 6.206 -2.316 5.483 1.00 98.31 104 GLY A C 1
ATOM 737 O O . GLY A 1 104 ? 6.111 -3.180 6.355 1.00 98.31 104 GLY A O 1
ATOM 738 N N . VAL A 1 105 ? 6.087 -1.014 5.761 1.00 98.25 105 VAL A N 1
ATOM 739 C CA . VAL A 1 105 ? 5.813 -0.494 7.109 1.00 98.25 105 VAL A CA 1
ATOM 740 C C . VAL A 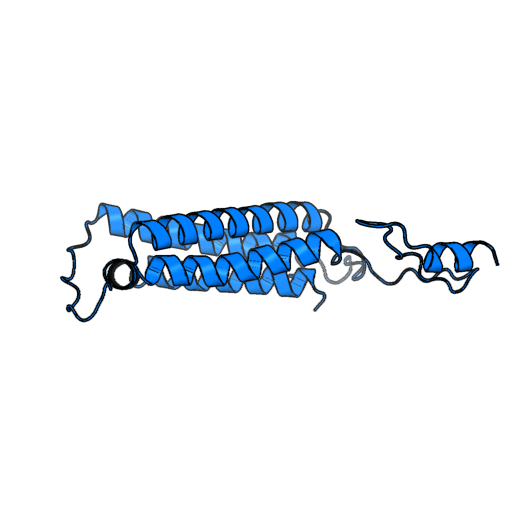1 105 ? 4.407 -0.883 7.564 1.00 98.25 105 VAL A C 1
ATOM 742 O O . VAL A 1 105 ? 4.247 -1.329 8.700 1.00 98.25 105 VAL A O 1
ATOM 745 N N . SER A 1 106 ? 3.404 -0.785 6.687 1.00 97.38 106 SER A N 1
ATOM 746 C CA . SER A 1 106 ? 2.032 -1.212 6.986 1.00 97.38 106 SER A CA 1
ATOM 747 C C . SER A 1 106 ? 1.957 -2.706 7.300 1.00 97.38 106 SER A C 1
ATOM 749 O O . SER A 1 106 ? 1.349 -3.095 8.298 1.00 97.38 106 SER A O 1
ATOM 751 N N . ALA A 1 107 ? 2.651 -3.542 6.521 1.00 98.19 107 ALA A N 1
ATOM 752 C CA . ALA A 1 107 ? 2.750 -4.974 6.773 1.00 98.19 107 ALA A CA 1
ATOM 753 C C . ALA A 1 107 ? 3.417 -5.263 8.124 1.00 98.19 107 ALA A C 1
ATOM 755 O O . ALA A 1 107 ? 2.876 -6.014 8.936 1.00 98.19 107 ALA A O 1
ATOM 756 N N . PHE A 1 108 ? 4.560 -4.630 8.402 1.00 98.00 108 PHE A N 1
ATOM 757 C CA . PHE A 1 108 ? 5.252 -4.780 9.681 1.00 98.00 108 PHE A CA 1
ATOM 758 C C . PHE A 1 108 ? 4.355 -4.391 10.862 1.00 98.00 108 PHE A C 1
ATOM 760 O O . PHE A 1 108 ? 4.258 -5.137 11.836 1.00 98.00 108 PHE A O 1
ATOM 767 N N . HIS A 1 109 ? 3.658 -3.257 10.761 1.00 96.94 109 HIS A N 1
ATOM 768 C CA . HIS A 1 109 ? 2.731 -2.801 11.790 1.00 96.94 109 HIS A CA 1
ATOM 769 C C . HIS A 1 109 ? 1.560 -3.778 11.979 1.00 96.94 109 HIS A C 1
ATOM 771 O O . HIS A 1 109 ? 1.267 -4.160 13.112 1.00 96.94 109 HIS A O 1
ATOM 777 N N . GLY A 1 110 ? 0.922 -4.225 10.892 1.00 95.94 110 GLY A N 1
ATOM 778 C CA . GLY A 1 110 ? -0.161 -5.211 10.939 1.00 95.94 110 GLY A CA 1
ATOM 779 C C . GLY A 1 110 ? 0.276 -6.507 11.622 1.00 95.94 110 GLY A C 1
ATOM 780 O O . GLY A 1 110 ? -0.391 -6.977 12.541 1.00 95.94 110 GLY A O 1
ATOM 781 N N . TRP A 1 111 ? 1.452 -7.028 11.266 1.00 97.31 111 TRP A N 1
ATOM 782 C CA . TRP A 1 111 ? 2.008 -8.226 11.893 1.00 97.31 111 TRP A CA 1
ATOM 783 C C . TRP A 1 111 ? 2.304 -8.026 13.381 1.00 97.31 111 TRP A C 1
ATOM 785 O O . TRP A 1 111 ? 1.888 -8.838 14.205 1.00 97.31 111 TRP A O 1
ATOM 795 N N . ALA A 1 112 ? 2.973 -6.928 13.746 1.00 97.19 112 ALA A N 1
ATOM 796 C CA . ALA A 1 112 ? 3.305 -6.624 15.137 1.00 97.19 112 ALA A CA 1
ATOM 797 C C . ALA A 1 112 ? 2.052 -6.473 16.015 1.00 97.19 112 ALA A C 1
ATOM 799 O O . ALA A 1 112 ? 2.030 -6.905 17.166 1.00 97.19 112 ALA A O 1
ATOM 800 N N . ARG A 1 113 ? 0.980 -5.878 15.478 1.00 95.00 113 ARG A N 1
ATOM 801 C CA . ARG A 1 113 ? -0.299 -5.755 16.187 1.00 95.00 113 ARG A CA 1
ATOM 802 C C . ARG A 1 113 ? -1.041 -7.079 16.259 1.00 95.00 113 ARG A C 1
ATOM 804 O O . ARG A 1 113 ? -1.615 -7.378 17.305 1.00 95.00 113 ARG A O 1
ATOM 811 N N . TYR A 1 114 ? -1.016 -7.872 15.191 1.00 93.31 114 TYR A N 1
ATOM 812 C CA . TYR A 1 114 ? -1.631 -9.192 15.178 1.00 93.31 114 TYR A CA 1
ATOM 813 C C . TYR A 1 114 ? -0.998 -10.107 16.231 1.00 93.31 114 TYR A C 1
ATOM 815 O O . TYR A 1 114 ? -1.714 -10.625 17.078 1.00 93.31 114 TYR A O 1
ATOM 823 N N . THR A 1 115 ? 0.331 -10.216 16.277 1.00 95.06 115 THR A N 1
ATOM 824 C CA . THR A 1 115 ? 1.017 -11.071 17.265 1.00 95.06 115 THR A CA 1
ATOM 825 C C . THR A 1 115 ? 0.829 -10.606 18.709 1.00 95.06 115 THR A C 1
ATOM 827 O O . THR A 1 115 ? 0.867 -11.426 19.621 1.00 95.06 115 THR A O 1
ATOM 830 N N . ALA A 1 116 ? 0.590 -9.310 18.930 1.00 93.50 116 ALA A N 1
ATOM 831 C CA . ALA A 1 116 ? 0.343 -8.758 20.260 1.00 93.50 116 ALA A CA 1
ATOM 832 C C . ALA A 1 116 ? -1.115 -8.880 20.737 1.00 93.50 116 ALA A C 1
ATOM 834 O O . ALA A 1 116 ? -1.364 -8.789 21.937 1.00 93.50 116 ALA A O 1
ATOM 835 N N . THR A 1 117 ? -2.086 -9.001 19.827 1.00 89.62 117 THR A N 1
ATOM 836 C CA . THR A 1 117 ? -3.517 -8.874 20.173 1.00 89.62 117 THR A CA 1
ATOM 837 C C . THR A 1 117 ? -4.407 -9.999 19.659 1.00 89.62 117 THR A C 1
ATOM 839 O O . THR A 1 117 ? -5.559 -10.068 20.073 1.00 89.62 117 THR A O 1
ATOM 842 N N . ASP A 1 118 ? -3.900 -10.834 18.752 1.00 87.25 118 ASP A N 1
ATOM 843 C CA . ASP A 1 118 ? -4.617 -11.920 18.077 1.00 87.25 118 ASP A CA 1
ATOM 844 C C . ASP A 1 118 ? -5.967 -11.484 17.472 1.00 87.25 118 ASP A C 1
ATOM 846 O O . ASP A 1 118 ? -6.992 -12.163 17.548 1.00 87.25 118 ASP A O 1
ATOM 850 N N . ARG A 1 119 ? -5.982 -10.277 16.891 1.00 86.31 119 ARG A N 1
ATOM 851 C CA . ARG A 1 119 ? -7.149 -9.697 16.211 1.00 86.31 119 ARG A CA 1
ATOM 852 C C . ARG A 1 119 ? -7.003 -9.839 14.705 1.00 86.31 119 ARG A C 1
ATOM 854 O O . ARG A 1 119 ? -6.084 -9.275 14.105 1.00 86.31 119 ARG A O 1
ATOM 861 N N . SER A 1 120 ? -7.950 -10.544 14.094 1.00 85.56 120 SER A N 1
ATOM 862 C CA . SER A 1 120 ? -7.924 -10.902 12.668 1.00 85.56 120 SER A CA 1
ATOM 863 C C . SER A 1 120 ? -7.832 -9.697 11.720 1.00 85.56 120 SER A C 1
ATOM 865 O O . SER A 1 120 ? -7.155 -9.783 10.695 1.00 85.56 120 SER A O 1
ATOM 867 N N . GLY A 1 121 ? -8.415 -8.545 12.073 1.00 87.75 121 GLY A N 1
ATOM 868 C CA . GLY A 1 121 ? -8.312 -7.324 11.267 1.00 87.75 121 GLY A CA 1
ATOM 869 C C . GLY A 1 121 ? -6.870 -6.858 11.024 1.00 87.75 121 GLY A C 1
ATOM 870 O O . GLY A 1 121 ? -6.546 -6.433 9.917 1.00 87.75 121 GLY A O 1
ATOM 871 N N . TYR A 1 122 ? -5.972 -7.006 12.006 1.00 92.12 122 TYR A N 1
ATOM 872 C CA . TYR A 1 122 ? -4.554 -6.669 11.821 1.00 92.12 122 TYR A CA 1
ATOM 873 C C . TYR A 1 122 ? -3.831 -7.655 10.894 1.00 92.12 122 TYR A C 1
ATOM 875 O O . TYR A 1 122 ? -2.922 -7.263 10.162 1.00 92.12 122 TYR A O 1
ATOM 883 N N . PHE A 1 123 ? -4.254 -8.921 10.891 1.00 92.44 123 PHE A N 1
ATOM 884 C CA . PHE A 1 123 ? -3.706 -9.936 9.995 1.00 92.44 123 PHE A CA 1
ATOM 885 C C . PHE A 1 123 ? -4.116 -9.705 8.533 1.00 92.44 123 PHE A C 1
ATOM 887 O O . PHE A 1 123 ? -3.297 -9.881 7.633 1.00 92.44 123 PHE A O 1
ATOM 894 N N . LEU A 1 124 ? -5.354 -9.260 8.288 1.00 92.19 124 LEU A N 1
ATOM 895 C CA . LEU A 1 124 ? -5.819 -8.901 6.942 1.00 92.19 124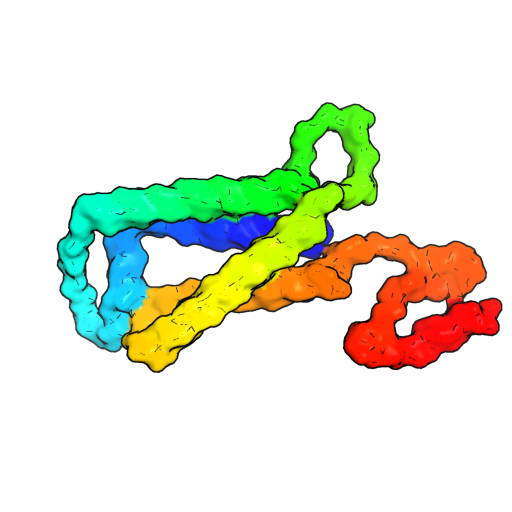 LEU A CA 1
ATOM 896 C C . LEU A 1 124 ? -5.013 -7.740 6.347 1.00 92.19 124 LEU A C 1
ATOM 898 O O . LEU A 1 124 ? -4.606 -7.815 5.186 1.00 92.19 124 LEU A O 1
ATOM 902 N N . GLU A 1 125 ? -4.739 -6.708 7.151 1.00 92.81 125 GLU A N 1
ATOM 903 C CA . GLU A 1 125 ? -3.879 -5.594 6.739 1.00 92.81 125 GLU A CA 1
ATOM 904 C C . GLU A 1 125 ? -2.464 -6.076 6.411 1.00 92.81 125 GLU A C 1
ATOM 906 O O . GLU A 1 125 ? -1.921 -5.751 5.354 1.00 92.81 125 GLU A O 1
ATOM 911 N N . PHE A 1 126 ? -1.889 -6.909 7.287 1.00 96.56 126 PHE A N 1
ATOM 912 C CA . PHE A 1 126 ? -0.587 -7.522 7.043 1.00 96.56 126 PHE A CA 1
ATOM 913 C C . PHE A 1 126 ? -0.552 -8.258 5.706 1.00 96.56 126 PHE A C 1
ATOM 915 O O . PHE A 1 126 ? 0.378 -8.047 4.936 1.00 96.56 126 PHE A O 1
ATOM 922 N N . LEU A 1 127 ? -1.548 -9.095 5.411 1.00 96.69 127 LEU A N 1
ATOM 923 C CA . LEU A 1 127 ? -1.522 -9.945 4.227 1.00 96.69 127 LEU A CA 1
ATOM 924 C C . LEU A 1 127 ? -1.506 -9.127 2.929 1.00 96.69 127 LEU A C 1
ATOM 926 O O . LEU A 1 127 ? -0.657 -9.364 2.068 1.00 96.69 127 LEU A O 1
ATOM 930 N N . GLY A 1 128 ? -2.409 -8.153 2.789 1.00 95.38 128 GLY A N 1
ATOM 931 C CA . GLY A 1 128 ? -2.466 -7.335 1.575 1.00 95.38 128 GLY A CA 1
ATOM 932 C C . GLY A 1 128 ? -1.227 -6.457 1.409 1.00 95.38 128 GLY A C 1
ATOM 933 O O . GLY A 1 128 ? -0.612 -6.442 0.338 1.00 95.38 128 GLY A O 1
ATOM 934 N N . SER A 1 129 ? -0.792 -5.808 2.489 1.00 97.50 129 SER A N 1
ATOM 935 C CA . SER A 1 129 ? 0.388 -4.943 2.472 1.00 97.50 129 SER A CA 1
ATOM 936 C C . SER A 1 129 ? 1.691 -5.743 2.293 1.00 97.50 129 SER A C 1
ATOM 938 O O . SER A 1 129 ? 2.587 -5.298 1.581 1.00 97.50 129 SER A O 1
ATOM 940 N N . ALA A 1 130 ? 1.804 -6.966 2.822 1.00 98.19 130 ALA A N 1
ATOM 941 C CA . ALA A 1 130 ? 2.982 -7.821 2.633 1.00 98.19 130 ALA A CA 1
ATOM 942 C C . ALA A 1 130 ? 3.119 -8.309 1.185 1.00 98.19 130 ALA A C 1
ATOM 944 O O . ALA A 1 130 ? 4.219 -8.289 0.630 1.00 98.19 130 ALA A O 1
ATOM 945 N N . VAL A 1 131 ? 2.008 -8.708 0.552 1.00 98.25 131 VAL A N 1
ATOM 946 C CA . VAL A 1 131 ? 1.994 -9.103 -0.866 1.00 98.25 131 VAL A CA 1
ATOM 947 C C . VAL A 1 131 ? 2.447 -7.941 -1.746 1.00 98.25 131 VAL A C 1
ATOM 949 O O . VAL A 1 131 ? 3.296 -8.123 -2.622 1.00 98.25 131 VAL A O 1
ATOM 952 N N . LEU A 1 132 ? 1.936 -6.735 -1.492 1.00 98.00 132 LEU A N 1
ATOM 953 C CA . LEU A 1 132 ? 2.337 -5.547 -2.240 1.00 98.00 132 LEU A CA 1
ATOM 954 C C . LEU A 1 132 ? 3.777 -5.133 -1.947 1.00 98.00 132 LEU A C 1
ATOM 956 O O . LEU A 1 132 ? 4.494 -4.803 -2.882 1.00 98.00 132 LEU A O 1
ATOM 960 N N . ALA A 1 133 ? 4.250 -5.212 -0.705 1.00 98.00 133 ALA A N 1
ATOM 961 C CA . ALA A 1 133 ? 5.648 -4.937 -0.380 1.00 98.00 133 ALA A CA 1
ATOM 962 C C . ALA A 1 133 ? 6.600 -5.911 -1.095 1.00 98.00 133 ALA A C 1
ATOM 964 O O . ALA A 1 133 ? 7.623 -5.493 -1.641 1.00 98.00 133 ALA A O 1
ATOM 965 N N . ALA A 1 134 ? 6.251 -7.198 -1.159 1.00 97.75 134 ALA A N 1
ATOM 966 C CA . ALA A 1 134 ? 7.025 -8.197 -1.890 1.00 97.75 134 ALA A CA 1
ATOM 967 C C . ALA A 1 134 ? 7.005 -7.929 -3.403 1.00 97.75 134 ALA A C 1
ATOM 969 O O . ALA A 1 134 ? 8.055 -7.945 -4.049 1.00 97.75 134 ALA A O 1
ATOM 970 N N . PHE A 1 135 ? 5.833 -7.620 -3.968 1.00 97.00 135 PHE A N 1
ATOM 971 C CA . PHE A 1 135 ? 5.706 -7.302 -5.389 1.00 97.00 135 PHE A CA 1
ATOM 972 C C . PHE A 1 135 ? 6.426 -5.996 -5.760 1.00 97.00 135 PHE A C 1
ATOM 974 O O . PHE A 1 135 ? 7.141 -5.944 -6.757 1.00 97.00 135 PHE A O 1
ATOM 981 N N . GLY A 1 136 ? 6.318 -4.962 -4.930 1.00 95.38 136 GLY A N 1
ATOM 982 C CA . GLY A 1 136 ? 7.029 -3.697 -5.092 1.00 95.38 136 GLY A CA 1
ATOM 983 C C . GLY A 1 136 ? 8.541 -3.884 -5.015 1.00 95.38 136 GLY A C 1
ATOM 984 O O . GLY A 1 136 ? 9.265 -3.414 -5.890 1.00 95.38 136 GLY A O 1
ATOM 985 N N . THR A 1 137 ? 9.021 -4.679 -4.053 1.00 95.69 137 THR A N 1
ATOM 986 C CA . THR A 1 137 ? 10.438 -5.067 -3.958 1.00 95.69 137 THR A CA 1
ATOM 987 C C . THR A 1 137 ? 10.902 -5.776 -5.228 1.00 95.69 137 THR A C 1
ATOM 989 O O . THR A 1 137 ? 11.945 -5.436 -5.786 1.00 95.69 137 THR A O 1
ATOM 992 N N . TRP A 1 138 ? 10.102 -6.712 -5.745 1.00 93.75 138 TRP A N 1
ATOM 993 C CA . TRP A 1 138 ? 10.373 -7.359 -7.026 1.00 93.75 138 TRP A CA 1
ATOM 994 C C . TRP A 1 138 ? 10.437 -6.347 -8.179 1.00 93.75 138 TRP A C 1
ATOM 996 O O . TRP A 1 138 ? 11.359 -6.395 -8.990 1.00 93.75 138 TRP A O 1
ATOM 1006 N N . CYS A 1 139 ? 9.510 -5.390 -8.246 1.00 91.38 139 CYS A N 1
ATOM 1007 C CA . CYS A 1 139 ? 9.520 -4.328 -9.252 1.00 91.38 139 CYS A CA 1
ATOM 1008 C C . CYS A 1 139 ? 10.746 -3.409 -9.139 1.00 91.38 139 CYS A C 1
ATOM 1010 O O . CYS A 1 139 ? 11.292 -3.013 -10.166 1.00 91.38 139 CYS A O 1
ATOM 1012 N N . VAL A 1 140 ? 11.206 -3.093 -7.929 1.00 89.94 140 VAL A N 1
ATOM 1013 C CA . VAL A 1 140 ? 12.421 -2.294 -7.705 1.00 89.94 140 VAL A CA 1
ATOM 1014 C C . VAL A 1 140 ? 13.667 -3.044 -8.178 1.00 89.94 140 VAL A C 1
ATOM 1016 O O . VAL A 1 140 ? 14.530 -2.449 -8.817 1.00 89.94 140 VAL A O 1
ATOM 1019 N N . LEU A 1 141 ? 13.752 -4.348 -7.904 1.00 86.94 141 LEU A N 1
ATOM 1020 C CA . LEU A 1 141 ? 14.912 -5.164 -8.269 1.00 86.94 141 LEU A CA 1
ATOM 1021 C C . LEU A 1 141 ? 14.926 -5.569 -9.751 1.00 86.94 141 LEU A C 1
ATOM 1023 O O . LEU A 1 141 ? 15.997 -5.673 -10.344 1.00 86.94 141 LEU A O 1
ATOM 1027 N N . PHE A 1 142 ? 13.753 -5.811 -10.345 1.00 84.31 142 PHE A N 1
ATOM 1028 C CA . PHE A 1 142 ? 13.632 -6.483 -11.646 1.00 84.31 142 PHE A CA 1
ATOM 1029 C C . PHE A 1 142 ? 12.651 -5.818 -12.626 1.00 84.31 142 PHE A C 1
ATOM 1031 O O . PHE A 1 142 ? 12.619 -6.175 -13.803 1.00 84.31 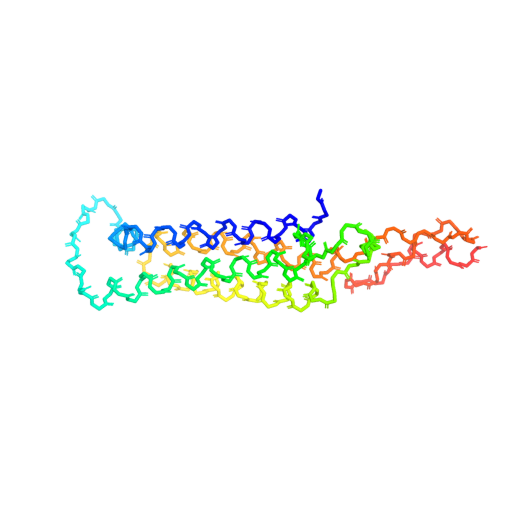142 PHE A O 1
ATOM 1038 N N . GLY A 1 143 ? 11.824 -4.872 -12.179 1.00 73.44 143 GLY A N 1
ATOM 1039 C CA . GLY A 1 143 ? 10.699 -4.335 -12.958 1.00 73.44 143 GLY A CA 1
ATOM 1040 C C . GLY A 1 143 ? 11.053 -3.251 -13.980 1.00 73.44 143 GLY A C 1
ATOM 1041 O O . GLY A 1 143 ? 10.253 -2.991 -14.875 1.00 73.44 143 GLY A O 1
ATOM 1042 N N . GLY A 1 144 ? 12.226 -2.620 -13.871 1.00 65.12 144 GLY A N 1
ATOM 1043 C CA . GLY A 1 144 ? 12.593 -1.439 -14.666 1.00 65.12 144 GLY A CA 1
ATOM 1044 C C . GLY A 1 144 ? 13.192 -1.704 -16.052 1.00 65.12 144 GLY A C 1
ATOM 1045 O O . GLY A 1 144 ? 13.461 -0.757 -16.791 1.00 65.12 144 GLY A O 1
ATOM 1046 N N . GLU A 1 145 ? 13.442 -2.953 -16.442 1.00 57.31 145 GLU A N 1
ATOM 1047 C CA . GLU A 1 145 ? 14.290 -3.215 -17.606 1.00 57.31 145 GLU A CA 1
ATOM 1048 C C . GLU A 1 145 ? 13.481 -3.693 -18.817 1.00 57.31 145 GLU A C 1
ATOM 1050 O O . GLU A 1 145 ? 12.941 -4.794 -18.810 1.00 57.31 145 GLU A O 1
ATOM 1055 N N . LYS A 1 146 ? 13.449 -2.916 -19.912 1.00 56.88 146 LYS A N 1
ATOM 1056 C CA . LYS A 1 146 ? 13.074 -3.392 -21.265 1.00 56.88 146 LYS A CA 1
ATOM 1057 C C . LYS A 1 146 ? 14.230 -4.173 -21.899 1.00 56.88 146 LYS A C 1
ATOM 1059 O O . LYS A 1 146 ? 15.391 -3.920 -21.588 1.00 56.88 146 LYS A O 1
ATOM 1064 N N . SER A 1 147 ? 13.921 -5.119 -22.790 1.00 53.31 147 SER A N 1
ATOM 1065 C CA . SER A 1 147 ? 14.905 -6.019 -23.414 1.00 53.31 147 SER A CA 1
ATOM 1066 C C . SER A 1 147 ? 15.995 -5.299 -24.168 1.00 53.31 147 SER A C 1
ATOM 1068 O O . SER A 1 147 ? 15.767 -4.744 -25.235 1.00 53.31 147 SER A O 1
ATOM 1070 N N . ARG A 1 148 ? 17.203 -5.313 -23.589 1.00 59.44 148 ARG A N 1
ATOM 1071 C CA . ARG A 1 148 ? 18.429 -4.830 -24.212 1.00 59.44 148 ARG A CA 1
ATOM 1072 C C . ARG A 1 148 ? 19.293 -6.021 -24.583 1.00 59.44 148 ARG A C 1
ATOM 1074 O O . ARG A 1 148 ? 20.345 -6.257 -24.000 1.00 59.44 148 ARG A O 1
ATOM 1081 N N . ILE A 1 149 ? 18.868 -6.748 -25.606 1.00 66.31 149 ILE A N 1
ATOM 1082 C CA . ILE A 1 149 ? 19.739 -7.730 -26.247 1.00 66.31 149 ILE A CA 1
ATOM 1083 C C . ILE A 1 149 ? 20.798 -6.970 -27.047 1.00 66.31 149 ILE A C 1
ATOM 1085 O O . ILE A 1 149 ? 20.512 -6.044 -27.811 1.00 66.31 149 ILE A O 1
ATOM 1089 N N . SER A 1 150 ? 22.058 -7.331 -26.838 1.00 60.09 150 SER A N 1
ATOM 1090 C CA . SER A 1 150 ? 23.174 -6.784 -27.593 1.00 60.09 150 SER A CA 1
ATOM 1091 C C . SER A 1 150 ? 23.057 -7.166 -29.065 1.00 60.09 150 SER A C 1
ATOM 1093 O O . SER A 1 150 ? 23.171 -8.338 -29.405 1.00 60.09 150 SER A O 1
ATOM 1095 N N . ARG A 1 151 ? 22.925 -6.181 -29.963 1.00 66.38 151 ARG A N 1
ATOM 1096 C CA . ARG A 1 151 ? 22.951 -6.430 -31.419 1.00 66.38 151 ARG A CA 1
ATOM 1097 C C . ARG A 1 151 ? 24.284 -7.010 -31.909 1.00 66.38 151 ARG A C 1
ATOM 1099 O O . ARG A 1 151 ? 24.309 -7.616 -32.968 1.00 66.38 151 ARG A O 1
ATOM 1106 N N . ARG A 1 152 ? 25.376 -6.816 -31.157 1.00 68.88 152 ARG A N 1
ATOM 1107 C CA . ARG A 1 152 ? 26.726 -7.274 -31.527 1.00 68.88 152 ARG A CA 1
ATOM 1108 C C . ARG A 1 152 ? 27.008 -8.709 -31.090 1.00 68.88 152 ARG A C 1
ATOM 1110 O O . ARG A 1 152 ? 27.652 -9.439 -31.824 1.00 68.88 152 ARG A O 1
ATOM 1117 N N . THR A 1 153 ? 26.551 -9.089 -29.900 1.00 68.69 153 THR A N 1
ATOM 1118 C CA . THR A 1 153 ? 26.920 -10.368 -29.265 1.00 68.69 153 THR A CA 1
ATOM 1119 C C . THR A 1 153 ? 25.735 -11.314 -29.086 1.00 68.69 153 THR A C 1
ATOM 1121 O O . THR A 1 153 ? 25.911 -12.434 -28.623 1.00 68.69 153 THR A O 1
ATOM 1124 N N . GLY A 1 154 ? 24.502 -10.870 -29.365 1.00 68.06 154 GLY A N 1
ATOM 1125 C CA . GLY A 1 154 ? 23.276 -11.629 -29.084 1.00 68.06 154 GLY A CA 1
ATOM 1126 C C . GLY A 1 154 ? 23.031 -11.899 -27.592 1.00 68.06 154 GLY A C 1
ATOM 1127 O O . GLY A 1 154 ? 22.015 -12.485 -27.230 1.00 68.06 154 GLY A O 1
ATOM 1128 N N . ALA A 1 155 ? 23.946 -11.474 -26.717 1.00 68.38 155 ALA A N 1
ATOM 1129 C CA . ALA A 1 155 ? 23.836 -11.634 -25.281 1.00 68.38 155 ALA A CA 1
ATOM 1130 C C . ALA A 1 155 ? 22.782 -10.673 -24.728 1.00 68.38 155 ALA A C 1
ATOM 1132 O O . ALA A 1 155 ? 22.750 -9.490 -25.096 1.00 68.38 155 ALA A O 1
ATOM 1133 N N . ASP A 1 156 ? 21.948 -11.172 -23.820 1.00 65.06 156 ASP A N 1
ATOM 1134 C CA . ASP A 1 156 ? 21.100 -10.306 -23.015 1.00 65.06 156 ASP A CA 1
ATOM 1135 C C . ASP A 1 156 ? 22.002 -9.423 -22.140 1.00 65.06 156 ASP A C 1
ATOM 1137 O O . ASP A 1 156 ? 22.812 -9.928 -21.362 1.00 65.06 156 ASP A O 1
ATOM 1141 N N . LYS A 1 157 ? 21.912 -8.097 -22.296 1.00 65.38 157 LYS A N 1
ATOM 1142 C CA . LYS A 1 157 ? 22.697 -7.158 -21.481 1.00 65.38 157 LYS A CA 1
ATOM 1143 C C . LYS A 1 157 ? 22.149 -7.036 -20.055 1.00 65.38 157 LYS A C 1
ATOM 1145 O O . LYS A 1 157 ? 22.778 -6.360 -19.248 1.00 65.38 157 LYS A O 1
ATOM 1150 N N . ARG A 1 158 ? 21.014 -7.676 -19.751 1.00 59.94 158 ARG A N 1
ATOM 1151 C CA . ARG A 1 158 ? 20.314 -7.635 -18.456 1.00 59.94 158 ARG A CA 1
ATOM 1152 C C . ARG A 1 158 ? 20.743 -8.690 -17.439 1.00 59.94 158 ARG A C 1
ATOM 1154 O O . ARG A 1 158 ? 20.031 -9.004 -16.489 1.00 59.94 158 ARG A O 1
ATOM 1161 N N . THR A 1 159 ? 21.895 -9.306 -17.626 1.00 63.19 159 THR A N 1
ATOM 1162 C CA . THR A 1 159 ? 22.396 -10.273 -16.655 1.00 63.19 159 THR A CA 1
ATOM 1163 C C . THR A 1 159 ? 22.898 -9.530 -15.420 1.00 63.19 159 THR A C 1
ATOM 1165 O O . THR A 1 159 ? 24.057 -9.115 -15.359 1.00 63.19 159 THR A O 1
ATOM 1168 N N . SER A 1 160 ? 21.995 -9.333 -14.463 1.00 58.69 160 SER A N 1
ATOM 1169 C CA . SER A 1 160 ? 22.306 -8.853 -13.123 1.00 58.69 160 SER A CA 1
ATOM 1170 C C . SER A 1 160 ? 23.257 -9.842 -12.442 1.00 58.69 160 SER A C 1
ATOM 1172 O O . SER A 1 160 ? 23.028 -11.052 -12.443 1.00 58.69 160 SER A O 1
ATOM 1174 N N . GLY A 1 161 ? 24.353 -9.321 -11.891 1.00 65.38 161 GLY A N 1
ATOM 1175 C CA . GLY A 1 161 ? 25.250 -10.054 -10.995 1.00 65.38 161 GLY A CA 1
ATOM 1176 C C . GLY A 1 161 ? 24.855 -9.910 -9.524 1.00 65.38 161 GLY A C 1
ATOM 1177 O O . GLY A 1 161 ? 25.697 -10.131 -8.657 1.00 65.38 161 GLY A O 1
ATOM 1178 N N . PHE A 1 162 ? 23.626 -9.469 -9.241 1.00 67.81 162 PHE A N 1
ATOM 1179 C CA . PHE A 1 162 ? 23.121 -9.256 -7.891 1.00 67.81 162 PHE A CA 1
ATOM 1180 C C . PHE A 1 162 ? 22.067 -10.319 -7.525 1.00 67.81 162 PHE A C 1
ATOM 1182 O O . PHE A 1 162 ? 21.158 -10.561 -8.321 1.00 67.81 162 PHE A O 1
ATOM 1189 N N . PRO A 1 163 ? 22.144 -10.934 -6.329 1.00 63.72 163 PRO A N 1
ATOM 1190 C CA . PRO A 1 163 ? 23.192 -10.753 -5.319 1.00 63.72 163 PRO A CA 1
ATOM 1191 C C . PRO A 1 163 ? 24.487 -11.536 -5.617 1.00 63.72 163 PRO A C 1
ATOM 1193 O O . PRO A 1 163 ? 25.488 -11.319 -4.941 1.00 63.72 163 PRO A O 1
ATOM 1196 N N . PHE A 1 164 ? 24.498 -12.419 -6.626 1.00 78.88 164 PHE A N 1
ATOM 1197 C CA . PHE A 1 164 ? 25.660 -13.242 -6.983 1.00 78.88 164 PHE A CA 1
ATOM 1198 C C . PHE A 1 164 ? 26.093 -13.056 -8.437 1.00 78.88 164 PHE A C 1
ATOM 1200 O O . PHE A 1 164 ? 25.268 -12.940 -9.347 1.00 78.88 164 PHE A O 1
ATOM 1207 N N . LYS A 1 165 ? 27.412 -13.092 -8.660 1.00 76.19 165 LYS A N 1
ATOM 1208 C CA . LYS A 1 165 ? 28.027 -12.953 -9.983 1.00 76.19 165 LYS A CA 1
ATOM 1209 C C . LYS A 1 165 ? 27.490 -14.007 -10.958 1.00 76.19 165 LYS A C 1
ATOM 1211 O O . LYS A 1 165 ? 27.601 -15.207 -10.717 1.00 76.19 165 LYS A O 1
ATOM 1216 N N . ASN A 1 166 ? 26.994 -13.554 -12.107 1.00 75.81 166 ASN A N 1
ATOM 1217 C CA . ASN A 1 166 ? 26.490 -14.421 -13.165 1.00 75.81 166 ASN A CA 1
ATOM 1218 C C . ASN A 1 166 ? 27.616 -14.801 -14.147 1.00 75.81 166 ASN A C 1
ATOM 1220 O O . ASN A 1 166 ? 27.860 -14.116 -15.139 1.00 75.81 166 ASN A O 1
ATOM 1224 N N . ALA A 1 167 ? 28.324 -15.898 -13.859 1.00 78.50 167 ALA A N 1
ATOM 1225 C CA . ALA A 1 167 ? 29.448 -16.365 -14.678 1.00 78.50 167 ALA A CA 1
ATOM 1226 C C . ALA A 1 167 ? 29.041 -16.776 -16.108 1.00 78.50 167 ALA A C 1
ATOM 1228 O O . ALA A 1 167 ? 29.846 -16.669 -17.033 1.00 78.50 167 ALA A O 1
ATOM 1229 N N . GLU A 1 168 ? 27.799 -17.225 -16.302 1.00 74.44 168 GLU A N 1
ATOM 1230 C CA . GLU A 1 168 ? 27.283 -17.671 -17.602 1.00 74.44 168 GLU A CA 1
ATOM 1231 C C . GLU A 1 168 ? 27.032 -16.492 -18.551 1.00 74.44 168 GLU A C 1
ATOM 1233 O O . GLU A 1 168 ? 27.316 -16.550 -19.748 1.00 74.44 168 GLU A O 1
ATOM 1238 N N . ALA A 1 169 ? 26.577 -15.372 -17.999 1.00 67.88 169 ALA A N 1
ATOM 1239 C CA . ALA A 1 169 ? 26.438 -14.127 -18.729 1.00 67.88 169 ALA A CA 1
ATOM 1240 C C . ALA A 1 169 ? 27.768 -13.566 -19.239 1.00 67.88 169 ALA A C 1
ATOM 1242 O O . ALA A 1 169 ? 27.867 -13.100 -20.377 1.00 67.88 169 ALA A O 1
ATOM 1243 N N . ASP A 1 170 ? 28.797 -13.612 -18.393 1.00 70.56 170 ASP A N 1
ATOM 1244 C CA . ASP A 1 170 ? 30.115 -13.076 -18.720 1.00 70.56 170 ASP A CA 1
ATOM 1245 C C . ASP A 1 170 ? 30.791 -13.879 -19.842 1.00 70.56 170 ASP A C 1
ATOM 1247 O O . ASP A 1 170 ? 31.445 -13.291 -20.706 1.00 70.56 170 ASP A O 1
ATOM 1251 N N . ARG A 1 171 ? 30.543 -15.196 -19.929 1.00 71.56 171 ARG A N 1
ATOM 1252 C CA . ARG A 1 171 ? 31.028 -16.046 -21.036 1.00 71.56 171 ARG A CA 1
ATOM 1253 C C . ARG A 1 171 ? 30.536 -15.582 -22.409 1.00 71.56 171 ARG A C 1
ATOM 1255 O O . ARG A 1 171 ? 31.256 -15.729 -23.394 1.00 71.56 171 ARG A O 1
ATOM 1262 N N . ARG A 1 172 ? 29.336 -14.998 -22.491 1.00 65.56 172 ARG A N 1
ATOM 1263 C CA . ARG A 1 172 ? 28.739 -14.519 -23.752 1.00 65.56 172 ARG A CA 1
ATOM 1264 C C . ARG A 1 172 ? 29.213 -13.125 -24.177 1.00 65.56 172 ARG A C 1
ATOM 1266 O O . ARG A 1 172 ? 28.869 -12.687 -25.269 1.00 65.56 172 ARG A O 1
ATOM 1273 N N . LYS A 1 173 ? 29.978 -12.418 -23.336 1.00 64.44 173 LYS A N 1
ATOM 1274 C CA . LYS A 1 173 ? 30.561 -11.100 -23.658 1.00 64.44 173 LYS A CA 1
ATOM 1275 C C . LYS A 1 173 ? 31.938 -11.199 -24.325 1.00 64.44 173 LYS A C 1
ATOM 1277 O O . LYS A 1 173 ? 32.353 -10.239 -24.961 1.00 64.44 173 LYS A O 1
ATOM 1282 N N . GLY A 1 174 ? 32.639 -12.324 -24.146 1.00 60.28 174 GLY A N 1
ATOM 1283 C CA . GLY A 1 174 ? 33.995 -12.559 -24.664 1.00 60.28 174 GLY A CA 1
ATOM 1284 C C . GLY A 1 174 ? 34.071 -13.271 -26.022 1.00 60.28 174 GLY A C 1
ATOM 1285 O O . GLY A 1 174 ? 35.175 -13.560 -26.474 1.00 60.28 174 GLY A O 1
ATOM 1286 N N . ARG A 1 175 ? 32.927 -13.575 -26.645 1.00 52.16 175 ARG A N 1
ATOM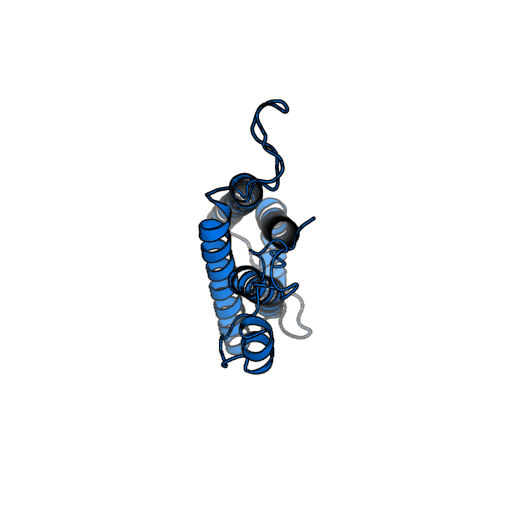 1287 C CA . ARG A 1 175 ? 32.802 -14.047 -28.034 1.00 52.16 175 ARG A CA 1
ATOM 1288 C C . ARG A 1 175 ? 32.289 -12.908 -28.905 1.00 52.16 175 ARG A C 1
ATOM 1290 O O . ARG A 1 175 ? 32.756 -12.818 -30.056 1.00 52.16 175 ARG A O 1
#

Foldseek 3Di:
DFLLLVLLLLQLVVLLVQLCCLQVPVQVLVLLQQDDPPDHRPSPDQDPVSSVVSNVSSVVSNVLSVCSCVQQCVDPPDDPVPDPVPDTRPRSQVSLVVSLVVLVVQLVQLVVCCVVPVRRSSVVSNVSSVVSNVSSVCCNVPRPDDFDQPPVQSQGPPPDCPPHHDPVSVVSVVD

Secondary structure (DSSP, 8-state):
--HHHHHHHHHHHHHHHHHHHHHH-HHHHHHHHH--TTSPP--PPPPHHHHHHHHHHHHHHHHHHHHHHHHTTSS--S-TTT--TTSPPTTHHHHHHHHHHHHHHHHHHHHHHHHHH--HHHHHHHHHHHHHHHHHHHHHHHTT----B-TTT--BTT---SSS--HHHHHTT--

Radius of gyration: 21.38 Å; chains: 1; bounding box: 54×33×53 Å

pLDDT: mean 82.47, std 14.81, range [52.16, 98.31]